Protein AF-A0A1A9GKU9-F1 (afdb_monomer)

Sequence (103 aa):
MLCWLGWIILSMVTTAPHPIGGAVARVHAALDDVAGTPAWSMSQGATADVLVEIARAEARLVELRSRALVQAELVAVQERNASPSVAVWHSNATRSTNWVCPY

Mean predicted aligned error: 10.18 Å

Radius of gyration: 21.8 Å; Cα contacts (8 Å, |Δi|>4): 24; chains: 1; bounding box: 37×66×69 Å

Structure (mmCIF, N/CA/C/O backbone):
data_AF-A0A1A9GKU9-F1
#
_entry.id   AF-A0A1A9GKU9-F1
#
loop_
_atom_site.group_PDB
_atom_site.id
_atom_site.type_symbol
_atom_site.label_atom_id
_atom_site.label_alt_id
_atom_site.label_comp_id
_atom_site.label_asym_id
_atom_site.label_entity_id
_atom_site.label_seq_id
_atom_site.pdbx_PDB_ins_code
_atom_site.Cartn_x
_atom_site.Cartn_y
_atom_site.Cartn_z
_atom_site.occupancy
_atom_site.B_iso_or_equiv
_atom_site.auth_seq_id
_atom_site.auth_comp_id
_atom_site.auth_asym_id
_atom_site.auth_atom_id
_atom_site.pdbx_PDB_model_num
ATOM 1 N N . MET A 1 1 ? 6.181 -36.052 -47.104 1.00 39.22 1 MET A N 1
ATOM 2 C CA . MET A 1 1 ? 7.450 -35.428 -46.674 1.00 39.22 1 MET A CA 1
ATOM 3 C C . MET A 1 1 ? 7.124 -33.995 -46.236 1.00 39.22 1 MET A C 1
ATOM 5 O O . MET A 1 1 ? 7.313 -33.071 -47.003 1.00 39.22 1 MET A O 1
ATOM 9 N N . LEU A 1 2 ? 6.291 -33.774 -45.207 1.00 48.00 2 LEU A N 1
ATOM 10 C CA . LEU A 1 2 ? 6.577 -33.897 -43.762 1.00 48.00 2 LEU A CA 1
ATOM 11 C C . LEU A 1 2 ? 7.864 -33.149 -43.384 1.00 48.00 2 LEU A C 1
ATOM 13 O O . LEU A 1 2 ? 8.911 -33.772 -43.418 1.00 48.00 2 LEU A O 1
ATOM 17 N N . CYS A 1 3 ? 7.757 -31.837 -43.103 1.00 41.00 3 CYS A N 1
ATOM 18 C CA . CYS A 1 3 ? 8.691 -31.044 -42.271 1.00 41.00 3 CYS A CA 1
ATOM 19 C C . CYS A 1 3 ? 8.256 -29.567 -42.037 1.00 41.00 3 CYS A C 1
ATOM 21 O O . CYS A 1 3 ? 9.097 -28.735 -41.721 1.00 41.00 3 CYS A O 1
ATOM 23 N N . TRP A 1 4 ? 6.974 -29.191 -42.190 1.00 45.25 4 TRP A N 1
ATOM 24 C CA . TRP A 1 4 ? 6.559 -27.768 -42.124 1.00 45.25 4 TRP A CA 1
ATOM 25 C C . TRP A 1 4 ? 5.423 -27.456 -41.133 1.00 45.25 4 TRP A C 1
ATOM 27 O O . TRP A 1 4 ? 4.702 -26.480 -41.294 1.00 45.25 4 TRP A O 1
ATOM 37 N N . LEU A 1 5 ? 5.246 -28.295 -40.104 1.00 50.12 5 LEU A N 1
ATOM 38 C CA . LEU A 1 5 ? 4.185 -28.152 -39.090 1.00 50.12 5 LEU A CA 1
ATOM 39 C C . LEU A 1 5 ? 4.694 -28.248 -37.640 1.00 50.12 5 LEU A C 1
ATOM 41 O O . LEU A 1 5 ? 3.954 -28.630 -36.741 1.00 50.12 5 LEU A O 1
ATOM 45 N N . GLY A 1 6 ? 5.950 -27.890 -37.376 1.00 51.28 6 GLY A N 1
ATOM 46 C CA . GLY A 1 6 ? 6.464 -27.869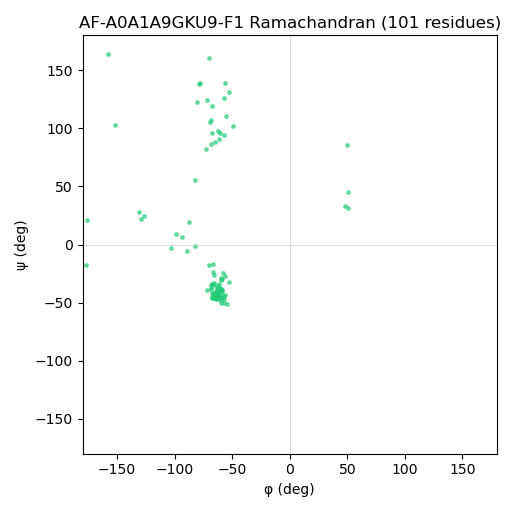 -36.008 1.00 51.28 6 GLY A CA 1
ATOM 47 C C . GLY A 1 6 ? 7.567 -26.844 -35.843 1.00 51.28 6 GLY A C 1
ATOM 48 O O . GLY A 1 6 ? 8.673 -27.109 -36.283 1.00 51.28 6 GLY A O 1
ATOM 49 N N . TRP A 1 7 ? 7.258 -25.688 -35.246 1.00 47.09 7 TRP A N 1
ATOM 50 C CA . TRP A 1 7 ? 8.028 -25.178 -34.096 1.00 47.09 7 TRP A CA 1
ATOM 51 C C . TRP A 1 7 ? 7.476 -23.873 -33.511 1.00 47.09 7 TRP A C 1
ATOM 53 O O . TRP A 1 7 ? 7.788 -23.564 -32.372 1.00 47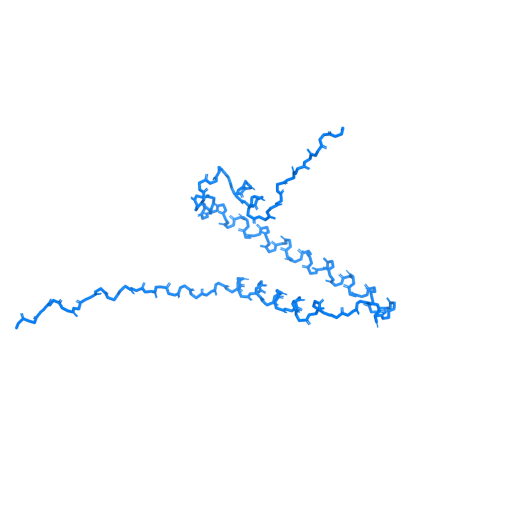.09 7 TRP A O 1
ATOM 63 N N . ILE A 1 8 ? 6.638 -23.089 -34.197 1.00 49.19 8 ILE A N 1
ATOM 64 C CA . ILE A 1 8 ? 6.164 -21.815 -33.614 1.00 49.19 8 ILE A CA 1
ATOM 65 C C . ILE A 1 8 ? 4.983 -22.070 -32.659 1.00 49.19 8 ILE A C 1
ATOM 67 O O . ILE A 1 8 ? 3.902 -21.505 -32.789 1.00 49.19 8 ILE A O 1
ATOM 71 N N . ILE A 1 9 ? 5.189 -22.942 -31.669 1.00 53.84 9 ILE A N 1
ATOM 72 C CA . ILE A 1 9 ? 4.561 -22.752 -30.369 1.00 53.84 9 ILE A CA 1
ATOM 73 C C . ILE A 1 9 ? 5.250 -21.508 -29.823 1.00 53.84 9 ILE A C 1
ATOM 75 O O . ILE A 1 9 ? 6.375 -21.562 -29.333 1.00 53.84 9 ILE A O 1
ATOM 79 N N . LEU A 1 10 ? 4.595 -20.366 -30.019 1.00 54.97 10 LEU A N 1
ATOM 80 C CA . LEU A 1 10 ? 4.868 -19.142 -29.292 1.00 54.97 10 LEU A CA 1
ATOM 81 C C . LEU A 1 10 ? 4.899 -19.530 -27.814 1.00 54.97 10 LEU A C 1
ATOM 83 O O . LEU A 1 10 ? 3.854 -19.795 -27.219 1.00 54.97 10 LEU A O 1
ATOM 87 N N . SER A 1 11 ? 6.102 -19.653 -27.257 1.00 52.69 11 SER A N 1
ATOM 88 C CA . SER A 1 11 ? 6.310 -19.844 -25.833 1.00 52.69 11 SER A CA 1
ATOM 89 C C . SER A 1 11 ? 5.650 -18.664 -25.135 1.00 52.69 11 SER A C 1
ATOM 91 O O . SER A 1 11 ? 6.245 -17.595 -25.010 1.00 52.69 11 SER A O 1
ATOM 93 N N . MET A 1 12 ? 4.399 -18.839 -24.706 1.00 48.56 12 MET A N 1
ATOM 94 C C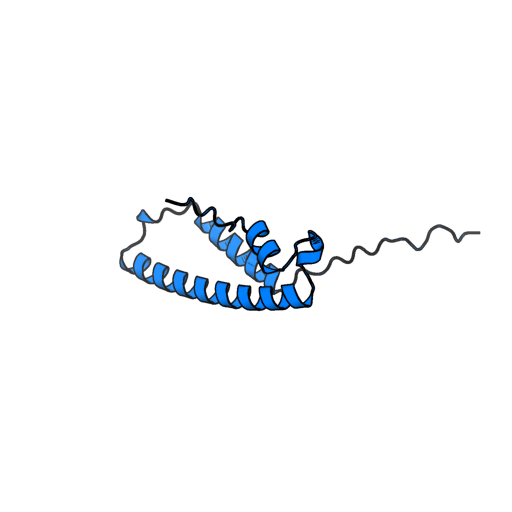A . MET A 1 12 ? 3.830 -18.020 -23.654 1.00 48.56 12 MET A CA 1
ATOM 95 C C . MET A 1 12 ? 4.699 -18.288 -22.435 1.00 48.56 12 MET A C 1
ATOM 97 O O . MET A 1 12 ? 4.484 -19.243 -21.693 1.00 48.56 12 MET A O 1
ATOM 101 N N . VAL A 1 13 ? 5.740 -17.475 -22.269 1.00 56.59 13 VAL A N 1
ATOM 102 C CA . VAL A 1 13 ? 6.441 -17.346 -21.002 1.00 56.59 13 VAL A CA 1
ATOM 103 C C . VAL A 1 13 ? 5.412 -16.740 -20.062 1.00 56.59 13 VAL A C 1
ATOM 105 O O . VAL A 1 13 ? 5.258 -15.525 -19.962 1.00 56.59 13 VAL A O 1
ATOM 108 N N . THR A 1 14 ? 4.632 -17.599 -19.414 1.00 49.44 14 THR A N 1
ATOM 109 C CA . THR A 1 14 ? 3.863 -17.212 -18.243 1.00 49.44 14 THR A CA 1
ATOM 110 C C . THR A 1 14 ? 4.894 -16.959 -17.155 1.00 49.44 14 THR A C 1
ATOM 112 O O . THR A 1 14 ? 5.277 -17.876 -16.429 1.00 49.44 14 THR A O 1
ATOM 115 N N . THR A 1 15 ? 5.429 -15.738 -17.098 1.00 60.53 15 THR A N 1
ATOM 116 C CA . THR A 1 15 ? 6.261 -15.309 -15.976 1.00 60.53 15 THR A CA 1
ATOM 117 C C . THR A 1 15 ? 5.430 -15.530 -14.725 1.00 60.53 15 THR A C 1
ATOM 119 O O . THR A 1 15 ? 4.404 -14.873 -14.540 1.00 60.53 15 THR A O 1
ATOM 122 N N . ALA A 1 16 ? 5.832 -16.500 -13.901 1.00 67.12 16 ALA A N 1
ATOM 123 C CA . ALA A 1 16 ? 5.172 -16.738 -12.631 1.00 67.12 16 ALA A CA 1
ATOM 124 C C . ALA A 1 16 ? 5.133 -15.404 -11.865 1.00 67.12 16 ALA A C 1
ATOM 126 O O . ALA A 1 16 ? 6.157 -14.709 -11.815 1.00 67.12 16 ALA A O 1
ATOM 127 N N . PRO A 1 17 ? 3.972 -14.997 -11.321 1.00 76.94 17 PRO A N 1
ATOM 128 C CA . PRO A 1 17 ? 3.855 -13.713 -10.654 1.00 76.94 17 PRO A CA 1
ATOM 129 C C . PRO A 1 17 ? 4.882 -13.638 -9.525 1.00 76.94 17 PRO A C 1
ATOM 131 O O . PRO A 1 17 ? 4.960 -14.524 -8.674 1.00 76.94 17 PRO A O 1
ATOM 134 N N . HIS A 1 18 ? 5.698 -12.582 -9.542 1.00 87.44 18 HIS A N 1
ATOM 135 C CA . HIS A 1 18 ? 6.748 -12.396 -8.549 1.00 87.44 18 HIS A CA 1
ATOM 136 C C . HIS A 1 18 ? 6.130 -12.411 -7.137 1.00 87.44 18 HIS A C 1
ATOM 138 O O . HIS A 1 18 ? 5.083 -11.784 -6.942 1.00 87.44 18 HIS A O 1
ATOM 144 N N . PRO A 1 19 ? 6.756 -13.049 -6.127 1.00 92.69 19 PRO A N 1
ATOM 145 C CA . PRO A 1 19 ? 6.182 -13.161 -4.782 1.00 92.69 19 PRO A CA 1
ATOM 146 C C . PRO A 1 19 ? 5.752 -11.823 -4.163 1.00 92.69 19 PRO A C 1
ATOM 148 O O . PRO A 1 19 ? 4.750 -11.765 -3.454 1.00 92.69 19 PRO A O 1
ATOM 151 N N . ILE A 1 20 ? 6.465 -10.735 -4.482 1.00 92.38 20 ILE A N 1
ATOM 152 C CA . ILE A 1 20 ? 6.092 -9.364 -4.086 1.00 92.38 20 ILE A CA 1
ATOM 153 C C . ILE A 1 20 ? 4.737 -8.953 -4.680 1.00 92.38 20 ILE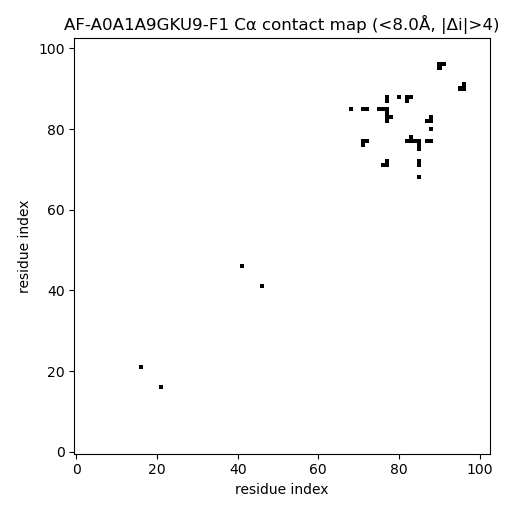 A C 1
ATOM 155 O O . ILE A 1 20 ? 3.895 -8.432 -3.955 1.00 92.38 20 ILE A O 1
ATOM 159 N N . GLY A 1 21 ? 4.495 -9.224 -5.966 1.00 92.56 21 GLY A N 1
ATOM 160 C CA . GLY A 1 21 ? 3.206 -8.945 -6.603 1.00 92.56 21 GLY A CA 1
ATOM 161 C C . GLY A 1 21 ? 2.073 -9.750 -5.966 1.00 92.56 21 GLY A C 1
ATOM 162 O O . GLY A 1 21 ? 1.017 -9.201 -5.668 1.00 92.56 21 GLY A O 1
ATOM 163 N N . GLY A 1 22 ? 2.324 -11.026 -5.654 1.00 93.25 22 GLY A N 1
ATOM 164 C CA . GLY A 1 22 ? 1.367 -11.861 -4.924 1.00 93.25 22 GLY A CA 1
ATOM 165 C C . GLY A 1 22 ? 1.078 -11.366 -3.501 1.00 93.25 22 GLY A C 1
ATOM 166 O O . GLY A 1 22 ? -0.054 -11.462 -3.035 1.00 93.25 22 GLY A O 1
ATOM 167 N N . ALA A 1 23 ? 2.073 -10.814 -2.802 1.00 93.94 23 ALA A N 1
ATOM 168 C CA . ALA A 1 23 ? 1.878 -10.227 -1.477 1.00 93.94 23 ALA A CA 1
ATOM 169 C C . ALA A 1 23 ? 1.009 -8.961 -1.525 1.00 93.94 23 ALA A C 1
ATOM 171 O O . ALA A 1 23 ? 0.079 -8.844 -0.731 1.00 93.94 23 ALA A O 1
ATOM 172 N N . VAL A 1 24 ? 1.261 -8.057 -2.478 1.00 94.81 24 VAL A N 1
ATOM 173 C CA . VAL A 1 24 ? 0.452 -6.838 -2.668 1.00 94.81 24 VAL A CA 1
ATOM 174 C C . VAL A 1 24 ? -0.987 -7.186 -3.060 1.00 94.81 24 VAL A C 1
ATOM 176 O O . VAL A 1 24 ? -1.922 -6.609 -2.513 1.00 94.81 24 VAL A O 1
ATOM 179 N N . ALA A 1 25 ? -1.184 -8.186 -3.925 1.00 94.50 25 ALA A N 1
ATOM 180 C CA . ALA A 1 25 ? -2.521 -8.661 -4.283 1.00 94.50 25 ALA A CA 1
ATOM 181 C C . ALA A 1 25 ? -3.318 -9.162 -3.064 1.00 94.50 25 ALA A C 1
ATOM 183 O O . ALA A 1 25 ? -4.505 -8.876 -2.950 1.00 94.50 25 ALA A O 1
ATOM 184 N N . ARG A 1 26 ? -2.667 -9.855 -2.117 1.00 95.19 26 ARG A N 1
ATOM 185 C CA . ARG A 1 26 ? -3.319 -10.289 -0.868 1.00 95.19 26 ARG A CA 1
ATOM 186 C C . ARG A 1 26 ? -3.696 -9.127 0.050 1.00 95.19 26 ARG A C 1
ATOM 188 O O . ARG A 1 26 ? -4.713 -9.219 0.723 1.00 95.19 26 ARG A O 1
ATOM 195 N N . VAL A 1 27 ? -2.902 -8.054 0.079 1.00 95.31 27 VAL A N 1
ATOM 196 C CA . VAL A 1 27 ? -3.261 -6.838 0.830 1.00 95.31 27 VAL A CA 1
ATOM 197 C C . VAL A 1 27 ? -4.524 -6.212 0.244 1.00 95.31 27 VAL A C 1
ATOM 199 O O . VAL A 1 27 ? -5.438 -5.907 0.999 1.00 95.31 27 VAL A O 1
ATOM 202 N N . HIS A 1 28 ? -4.608 -6.080 -1.084 1.00 95.06 28 HIS A N 1
ATOM 203 C CA . HIS A 1 28 ? -5.819 -5.576 -1.737 1.00 95.06 28 HIS A CA 1
ATOM 204 C C . HIS A 1 28 ? -7.040 -6.447 -1.445 1.00 95.06 28 HIS A C 1
ATOM 206 O O . HIS A 1 28 ? -8.045 -5.913 -0.997 1.00 95.06 28 HIS A O 1
ATOM 212 N N . ALA A 1 29 ? -6.921 -7.770 -1.583 1.00 96.88 29 ALA A N 1
ATOM 213 C CA . ALA A 1 29 ? -8.022 -8.683 -1.276 1.00 96.88 29 ALA A CA 1
ATOM 214 C C . ALA A 1 29 ? -8.529 -8.524 0.170 1.00 96.88 29 ALA A C 1
ATOM 216 O O . ALA A 1 29 ? -9.728 -8.419 0.393 1.00 96.88 29 ALA A O 1
ATOM 217 N N . ALA A 1 30 ? -7.623 -8.415 1.148 1.00 96.06 30 ALA A N 1
ATOM 218 C CA . ALA A 1 30 ? -8.008 -8.211 2.544 1.00 96.06 30 ALA A CA 1
ATOM 219 C C . ALA A 1 30 ? -8.699 -6.856 2.794 1.00 96.06 30 ALA A C 1
ATOM 221 O O . ALA A 1 30 ? -9.563 -6.763 3.663 1.00 96.06 30 ALA A O 1
ATOM 222 N N . LEU A 1 31 ? -8.321 -5.802 2.058 1.00 96.06 31 LEU A N 1
ATOM 223 C CA . LEU A 1 31 ? -8.987 -4.497 2.126 1.00 96.06 31 LEU A CA 1
ATOM 224 C C . LEU A 1 31 ? -10.371 -4.536 1.467 1.00 96.06 31 LEU A C 1
ATOM 226 O O . LEU A 1 31 ? -11.313 -3.949 1.999 1.00 96.06 31 LEU A O 1
ATOM 230 N N . ASP A 1 32 ? -10.500 -5.249 0.349 1.00 97.44 32 ASP A N 1
ATOM 231 C CA . ASP A 1 32 ? -11.772 -5.442 -0.347 1.00 97.44 32 ASP A CA 1
ATOM 232 C C . ASP A 1 32 ? -12.771 -6.210 0.536 1.00 97.44 32 ASP A C 1
ATOM 234 O O . ASP A 1 32 ? -13.936 -5.816 0.629 1.00 97.44 32 ASP A O 1
ATOM 238 N N . ASP A 1 33 ? -12.307 -7.231 1.267 1.00 96.50 33 ASP A N 1
ATOM 239 C CA . ASP A 1 33 ? -13.127 -8.026 2.195 1.00 96.50 33 ASP A CA 1
ATOM 240 C C . ASP A 1 33 ? -13.763 -7.177 3.312 1.00 96.50 33 ASP A C 1
ATOM 242 O O . ASP A 1 33 ? -14.853 -7.491 3.798 1.00 96.50 33 ASP A O 1
ATOM 246 N N . VAL A 1 34 ? -13.109 -6.085 3.725 1.00 94.56 34 VAL A N 1
ATOM 247 C CA . VAL A 1 34 ? -13.595 -5.204 4.802 1.00 94.56 34 VAL A CA 1
ATOM 248 C C . VAL A 1 34 ? -14.214 -3.901 4.301 1.00 94.56 34 VAL A C 1
ATOM 250 O O . VAL A 1 34 ? -14.741 -3.146 5.116 1.00 94.56 34 VAL A O 1
ATOM 253 N N . ALA A 1 35 ? -14.216 -3.635 2.992 1.00 93.62 35 ALA A N 1
ATOM 254 C CA . ALA A 1 35 ? -14.682 -2.367 2.423 1.00 93.62 35 ALA A CA 1
ATOM 255 C C . ALA A 1 35 ? -16.156 -2.050 2.748 1.00 93.62 35 ALA A C 1
ATOM 257 O O . ALA A 1 35 ? -16.540 -0.885 2.838 1.00 93.62 35 ALA A O 1
ATOM 258 N N . GLY A 1 36 ? -16.981 -3.084 2.944 1.00 92.25 36 GLY A N 1
ATOM 259 C CA . GLY A 1 36 ? -18.383 -2.950 3.354 1.00 92.25 36 GLY A CA 1
ATOM 260 C C . GLY A 1 36 ? -18.614 -2.926 4.870 1.00 92.25 36 GLY A C 1
ATOM 261 O O . GLY A 1 36 ? -19.752 -2.742 5.304 1.00 92.25 36 GLY A O 1
ATOM 262 N N . THR A 1 37 ? -17.575 -3.132 5.683 1.00 93.69 37 THR A N 1
ATOM 263 C CA . THR A 1 37 ? -17.705 -3.258 7.139 1.00 93.69 37 THR A CA 1
ATOM 264 C C . THR A 1 37 ? -17.818 -1.878 7.792 1.00 93.69 37 THR A C 1
ATOM 266 O O . THR A 1 37 ? -16.916 -1.052 7.640 1.00 93.69 37 THR A O 1
ATOM 269 N N . PRO A 1 38 ? -18.889 -1.590 8.555 1.00 91.50 38 PRO A N 1
ATOM 270 C CA . PRO A 1 38 ? -19.048 -0.275 9.159 1.00 91.50 38 PRO A CA 1
ATOM 271 C C . PRO A 1 38 ? -18.065 -0.034 10.314 1.00 91.50 38 PRO A C 1
ATOM 273 O O . PRO A 1 38 ? -18.072 -0.751 11.308 1.00 91.50 38 PRO A O 1
ATOM 276 N N . ALA A 1 39 ? -17.279 1.043 10.240 1.00 91.81 39 ALA A N 1
ATOM 277 C CA . ALA A 1 39 ? -16.330 1.408 11.298 1.00 91.81 39 ALA A CA 1
ATOM 278 C C . ALA A 1 39 ? -17.005 1.829 12.622 1.00 91.81 39 ALA A C 1
ATOM 280 O O . ALA A 1 39 ? -16.408 1.723 13.690 1.00 91.81 39 ALA A O 1
ATOM 281 N N . TRP A 1 40 ? -18.263 2.289 12.578 1.00 90.75 40 TRP A N 1
ATOM 282 C CA . TRP A 1 40 ? -18.984 2.773 13.763 1.00 90.75 40 TRP A CA 1
ATOM 283 C C . TRP A 1 40 ? -19.293 1.673 14.789 1.00 90.75 40 TRP A C 1
ATOM 285 O O . TRP A 1 40 ? -19.589 1.994 15.937 1.00 90.75 40 TRP A O 1
ATOM 295 N N . SER A 1 41 ? -19.219 0.391 14.407 1.00 91.44 41 SER A N 1
ATOM 296 C CA . SER A 1 41 ? -19.442 -0.733 15.324 1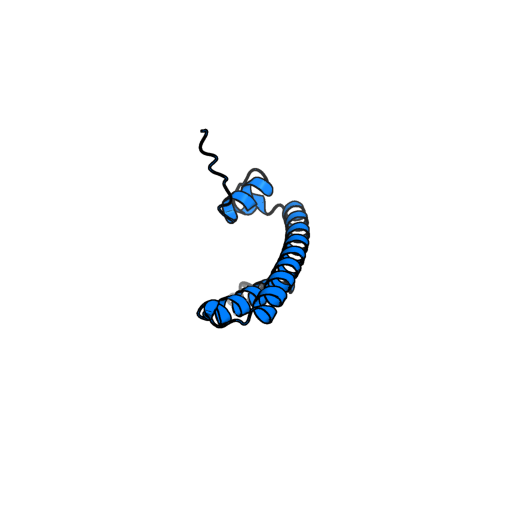.00 91.44 41 SER A CA 1
ATOM 297 C C . SER A 1 41 ? -18.208 -1.104 16.156 1.00 91.44 41 SER A C 1
ATOM 299 O O . SER A 1 41 ? -18.274 -2.033 16.960 1.00 91.44 41 SER A O 1
ATOM 301 N N . MET A 1 42 ? -17.071 -0.428 15.963 1.00 95.62 42 MET A N 1
ATOM 302 C CA . MET A 1 42 ? -15.846 -0.692 16.719 1.00 95.62 42 MET A CA 1
ATOM 303 C C . MET A 1 42 ? -15.897 -0.078 18.123 1.00 95.62 42 MET A C 1
ATOM 305 O O . MET A 1 42 ? -16.332 1.057 18.315 1.00 95.62 42 MET A O 1
ATOM 309 N N . SER A 1 43 ? -15.404 -0.818 19.120 1.00 97.19 43 SER A N 1
ATOM 310 C CA . SER A 1 43 ? -15.182 -0.272 20.463 1.00 97.19 43 SER A CA 1
ATOM 311 C C . SER A 1 43 ? -14.012 0.718 20.463 1.00 97.19 43 SER A C 1
ATOM 313 O O . SER A 1 43 ? -13.152 0.674 19.588 1.00 97.19 43 SER A O 1
ATOM 315 N N . GLN A 1 44 ? -13.923 1.581 21.478 1.00 97.50 44 GLN A N 1
ATOM 316 C CA . GLN A 1 44 ? -12.822 2.545 21.594 1.00 97.50 44 GLN A CA 1
ATOM 317 C C . GLN A 1 44 ? -11.437 1.872 21.585 1.00 97.50 44 GLN A C 1
ATOM 319 O O . GLN A 1 44 ? -10.538 2.344 20.892 1.00 97.50 44 GLN A O 1
ATOM 324 N N . GLY A 1 45 ? -11.278 0.765 22.322 1.00 98.06 45 GLY A N 1
ATOM 325 C CA . GLY A 1 45 ? -10.028 -0.002 22.354 1.00 98.06 45 GLY A CA 1
ATOM 326 C C . GLY A 1 45 ? -9.696 -0.612 20.994 1.00 98.06 45 GLY A C 1
ATOM 327 O O . GLY A 1 45 ? -8.600 -0.406 20.485 1.00 98.06 45 GLY A O 1
ATOM 328 N N . ALA A 1 46 ? -10.679 -1.252 20.349 1.00 96.31 46 ALA A N 1
ATOM 329 C CA . ALA A 1 46 ? -10.494 -1.822 19.017 1.00 96.31 46 ALA A CA 1
ATOM 330 C C . ALA A 1 46 ? -10.104 -0.754 17.982 1.00 96.31 46 ALA A C 1
ATOM 332 O O . ALA A 1 46 ? -9.249 -1.001 17.136 1.00 96.31 46 ALA A O 1
ATOM 333 N N . THR A 1 47 ? -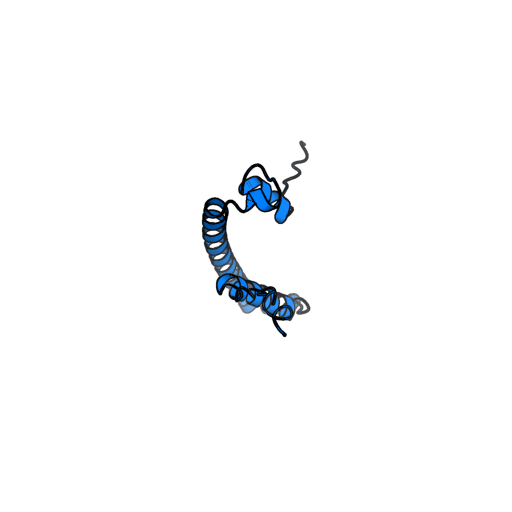10.694 0.442 18.058 1.00 97.38 47 THR A N 1
ATOM 334 C CA . THR A 1 47 ? -10.352 1.564 17.172 1.00 97.38 47 THR A CA 1
ATOM 335 C C . THR A 1 47 ? -8.919 2.041 17.389 1.00 97.38 47 THR A C 1
ATOM 337 O O . THR A 1 47 ? -8.198 2.244 16.415 1.00 97.38 47 THR A O 1
ATOM 340 N N . ALA A 1 48 ? -8.482 2.197 18.642 1.00 98.00 48 ALA A N 1
ATOM 341 C CA . ALA A 1 48 ? -7.114 2.614 18.945 1.00 98.00 48 ALA A CA 1
ATOM 342 C C . ALA A 1 48 ? -6.082 1.594 18.437 1.00 98.00 48 ALA A C 1
ATOM 344 O O . ALA A 1 48 ? -5.123 1.974 17.763 1.00 98.00 48 ALA A O 1
ATOM 345 N N . ASP A 1 49 ? -6.319 0.308 18.697 1.00 98.06 49 ASP A N 1
ATOM 346 C CA .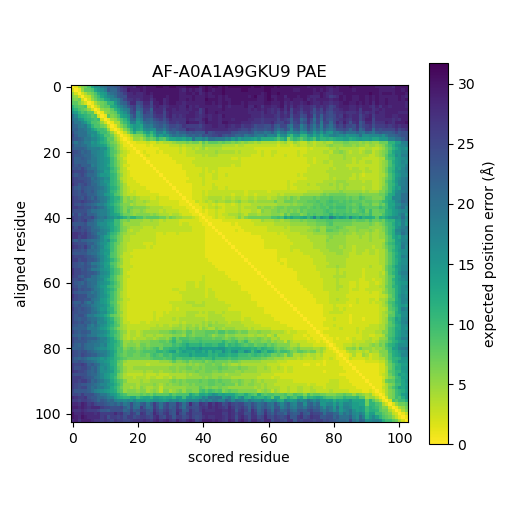 ASP A 1 49 ? -5.422 -0.770 18.276 1.00 98.06 49 ASP A CA 1
ATOM 347 C C . ASP A 1 49 ? -5.329 -0.858 16.746 1.00 98.06 49 ASP A C 1
ATOM 349 O O . ASP A 1 49 ? -4.232 -0.919 16.186 1.00 98.06 49 ASP A O 1
ATOM 353 N N . VAL A 1 50 ? -6.469 -0.782 16.048 1.00 97.12 50 VAL A N 1
ATOM 354 C CA . VAL A 1 50 ? -6.500 -0.815 14.578 1.00 97.12 50 VAL A CA 1
ATOM 355 C C . VAL A 1 50 ? -5.757 0.369 13.966 1.00 97.12 50 VAL A C 1
ATOM 357 O O . VAL A 1 50 ? -5.028 0.174 12.998 1.00 97.12 50 VAL A O 1
ATOM 360 N N . LEU A 1 51 ? -5.869 1.579 14.523 1.00 97.81 51 LEU A N 1
ATOM 361 C CA . LEU A 1 51 ? -5.130 2.739 14.009 1.00 97.81 51 LEU A CA 1
ATOM 362 C C . LEU A 1 51 ? -3.608 2.560 14.128 1.00 97.81 51 LEU A C 1
ATOM 364 O O . LEU A 1 51 ? -2.871 2.921 13.209 1.00 97.81 51 LEU A O 1
ATOM 368 N N . VAL A 1 52 ? -3.131 1.967 15.227 1.00 98.44 52 VAL A N 1
ATOM 369 C CA . VAL A 1 52 ? -1.702 1.659 15.405 1.00 98.44 52 VAL A CA 1
ATOM 370 C C . VAL A 1 52 ? -1.237 0.614 14.391 1.00 98.44 52 VAL A C 1
ATOM 372 O O . VAL A 1 52 ? -0.178 0.776 13.777 1.00 98.44 52 VAL A O 1
ATOM 375 N N . GLU A 1 53 ? -2.022 -0.441 14.180 1.00 97.88 53 GLU A N 1
ATOM 376 C CA . GLU A 1 53 ? -1.679 -1.488 13.214 1.00 97.88 53 GLU A CA 1
ATOM 377 C C . GLU A 1 53 ? -1.744 -0.999 11.762 1.00 97.88 53 GLU A C 1
ATOM 379 O O . GLU A 1 53 ? -0.881 -1.370 10.963 1.00 97.88 53 GLU A O 1
ATOM 384 N N . ILE A 1 54 ? -2.677 -0.102 11.425 1.00 97.12 54 ILE A N 1
ATOM 385 C CA . ILE A 1 54 ? -2.711 0.569 10.117 1.00 97.12 54 ILE A CA 1
ATOM 386 C C . ILE A 1 54 ? -1.415 1.354 9.900 1.00 97.12 54 ILE A C 1
ATOM 388 O O . ILE A 1 54 ? -0.742 1.134 8.894 1.00 97.12 54 ILE A O 1
ATOM 392 N N . ALA A 1 55 ? -0.996 2.185 10.858 1.00 97.88 55 ALA A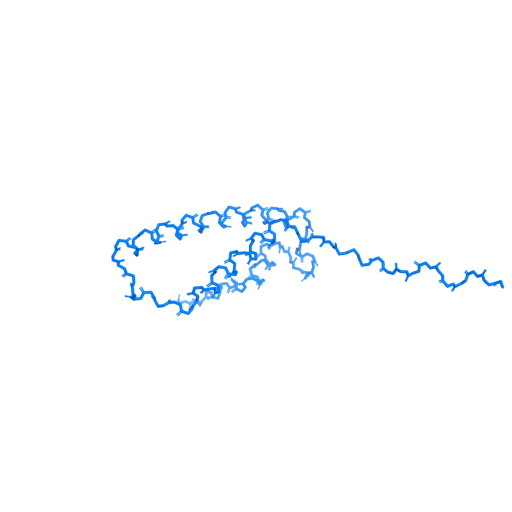 N 1
ATOM 393 C CA . ALA A 1 55 ? 0.242 2.959 10.730 1.00 97.88 55 ALA A CA 1
ATOM 394 C C . ALA A 1 55 ? 1.483 2.058 10.554 1.00 97.88 55 ALA A C 1
ATOM 396 O O . ALA A 1 55 ? 2.386 2.347 9.763 1.00 97.88 55 ALA A O 1
ATOM 397 N N . ARG A 1 56 ? 1.529 0.917 11.254 1.00 97.62 56 ARG A N 1
ATOM 398 C CA . ARG A 1 56 ? 2.595 -0.086 11.085 1.00 97.62 56 ARG A CA 1
ATOM 399 C C . ARG A 1 56 ? 2.557 -0.738 9.704 1.00 97.62 56 ARG A C 1
ATOM 401 O O . ARG A 1 56 ? 3.612 -0.946 9.098 1.00 97.62 56 ARG A O 1
ATOM 408 N N . ALA A 1 57 ? 1.370 -1.070 9.203 1.00 97.00 57 ALA A N 1
ATOM 409 C CA . ALA A 1 57 ? 1.197 -1.631 7.869 1.00 97.00 57 ALA A CA 1
ATOM 410 C C . ALA A 1 57 ? 1.623 -0.631 6.782 1.00 97.00 57 ALA A C 1
ATOM 412 O O . ALA A 1 57 ? 2.361 -1.007 5.869 1.00 97.00 57 ALA A O 1
ATOM 413 N N . GLU A 1 58 ? 1.253 0.643 6.920 1.00 96.88 58 GLU A N 1
ATOM 414 C CA . GLU A 1 58 ? 1.684 1.727 6.032 1.00 96.88 58 GLU A CA 1
ATOM 415 C C . GLU A 1 58 ? 3.210 1.846 5.983 1.00 96.88 58 GLU A C 1
ATOM 417 O O . GLU A 1 58 ? 3.785 1.863 4.894 1.00 96.88 58 GLU A O 1
ATOM 422 N N . ALA A 1 59 ? 3.889 1.830 7.134 1.00 97.88 59 ALA A N 1
ATOM 423 C CA . ALA A 1 59 ? 5.352 1.889 7.185 1.00 97.88 59 ALA A CA 1
ATOM 424 C C . ALA A 1 59 ? 6.015 0.727 6.418 1.00 97.88 59 ALA A C 1
ATOM 426 O O . ALA A 1 59 ? 6.989 0.926 5.685 1.00 97.88 59 ALA A O 1
ATOM 427 N N . ARG A 1 60 ? 5.459 -0.486 6.528 1.00 96.94 60 ARG A N 1
ATOM 428 C CA . ARG A 1 60 ? 5.938 -1.664 5.780 1.00 96.94 60 ARG A CA 1
ATOM 429 C C . ARG A 1 60 ? 5.678 -1.539 4.278 1.00 96.94 60 ARG A C 1
ATOM 431 O O . ARG A 1 60 ? 6.516 -1.948 3.479 1.00 96.94 60 ARG A O 1
ATOM 438 N N . LEU A 1 61 ? 4.539 -0.973 3.880 1.00 95.81 61 LEU A N 1
ATOM 439 C CA . LEU A 1 61 ? 4.229 -0.720 2.471 1.00 95.81 61 LEU A CA 1
ATOM 440 C C . LEU A 1 61 ? 5.137 0.365 1.875 1.00 95.81 61 LEU A C 1
ATOM 442 O O . LEU A 1 61 ? 5.565 0.227 0.728 1.00 95.81 61 LEU A O 1
ATOM 446 N N . VAL A 1 62 ? 5.477 1.401 2.646 1.00 96.31 62 VAL A N 1
ATOM 447 C CA . VAL A 1 62 ? 6.443 2.437 2.246 1.00 96.31 62 VAL A CA 1
ATOM 448 C C . VAL A 1 62 ? 7.826 1.834 2.015 1.00 96.31 62 VAL A C 1
ATOM 450 O O . VAL A 1 62 ? 8.426 2.087 0.973 1.00 96.31 62 VAL A O 1
ATOM 453 N N . GLU A 1 63 ? 8.318 0.997 2.930 1.00 96.75 63 GLU A N 1
ATOM 454 C CA . GLU A 1 63 ? 9.593 0.287 2.757 1.00 96.75 63 GLU A CA 1
ATOM 455 C C . GLU A 1 63 ? 9.599 -0.563 1.480 1.00 96.75 63 GLU A C 1
ATOM 457 O O . GLU A 1 63 ? 10.495 -0.423 0.639 1.00 96.75 63 GLU A O 1
ATOM 462 N N . LEU A 1 64 ? 8.559 -1.379 1.281 1.00 96.19 64 LEU A N 1
ATOM 463 C CA . LEU A 1 64 ? 8.430 -2.225 0.097 1.00 96.19 64 LEU A CA 1
ATOM 464 C C . LEU A 1 64 ? 8.398 -1.398 -1.196 1.00 96.19 64 LEU A C 1
ATOM 466 O O . LEU A 1 64 ? 9.048 -1.766 -2.181 1.00 96.19 64 LEU A O 1
ATOM 470 N N . ARG A 1 65 ? 7.672 -0.272 -1.192 1.00 94.69 65 ARG A N 1
ATOM 471 C CA . ARG A 1 65 ? 7.609 0.668 -2.319 1.00 94.69 65 ARG A CA 1
ATOM 472 C C . ARG A 1 65 ? 8.977 1.261 -2.625 1.00 94.69 65 ARG A C 1
ATOM 474 O O . ARG A 1 65 ? 9.350 1.298 -3.793 1.00 94.69 65 ARG A O 1
ATOM 481 N N . SER A 1 66 ? 9.738 1.668 -1.612 1.00 95.44 66 SER A N 1
ATOM 482 C CA . SER A 1 66 ? 11.092 2.202 -1.797 1.00 95.44 66 SER A CA 1
ATOM 483 C C . SER A 1 66 ? 12.005 1.190 -2.487 1.00 95.44 66 SER A C 1
ATOM 485 O O . SER A 1 66 ? 12.656 1.529 -3.474 1.00 95.44 66 SER A O 1
ATOM 487 N N . ARG A 1 67 ? 11.991 -0.082 -2.063 1.00 95.62 67 ARG A N 1
ATOM 488 C CA . ARG A 1 67 ? 12.762 -1.130 -2.757 1.00 95.62 67 ARG A CA 1
ATOM 489 C C . ARG A 1 67 ? 12.295 -1.343 -4.199 1.00 95.62 67 ARG A C 1
ATOM 491 O O . ARG A 1 67 ? 13.117 -1.545 -5.089 1.00 95.62 67 ARG A O 1
ATOM 498 N N . ALA A 1 68 ? 10.983 -1.309 -4.435 1.00 94.25 68 ALA A N 1
ATOM 499 C CA . ALA A 1 68 ? 10.421 -1.460 -5.774 1.00 94.25 68 ALA A CA 1
ATOM 500 C C . ALA A 1 68 ? 10.784 -0.285 -6.697 1.00 94.25 68 ALA A C 1
ATOM 502 O O . ALA A 1 68 ? 11.006 -0.506 -7.884 1.00 94.25 68 ALA A O 1
ATOM 503 N N . LEU A 1 69 ? 10.890 0.936 -6.165 1.00 94.44 69 LEU A N 1
ATOM 504 C CA . LEU A 1 69 ? 11.347 2.113 -6.908 1.00 94.44 69 LEU A CA 1
ATOM 505 C C . LEU A 1 69 ? 12.826 2.009 -7.296 1.00 94.44 69 LEU A C 1
ATOM 507 O O . LEU A 1 69 ? 13.164 2.279 -8.443 1.00 94.44 69 LEU A O 1
ATOM 511 N N . VAL A 1 70 ? 13.686 1.528 -6.394 1.00 95.50 70 VAL A N 1
ATOM 512 C CA . VAL A 1 70 ? 15.093 1.240 -6.732 1.00 95.50 70 VAL A CA 1
ATOM 513 C C . VAL A 1 70 ? 15.172 0.205 -7.856 1.00 95.50 70 VAL A C 1
ATOM 515 O O . VAL A 1 70 ? 15.885 0.398 -8.837 1.00 95.50 70 VAL A O 1
ATOM 518 N N . GLN A 1 71 ? 14.386 -0.873 -7.772 1.00 94.88 71 GLN A N 1
ATOM 519 C CA . GLN A 1 71 ? 14.332 -1.865 -8.847 1.00 94.88 71 GLN A CA 1
ATOM 520 C C . GLN A 1 71 ? 13.792 -1.273 -10.157 1.00 94.88 71 GLN A C 1
ATOM 522 O O . GLN A 1 71 ? 14.276 -1.631 -11.227 1.00 94.88 71 GLN A O 1
ATOM 527 N N . ALA A 1 72 ? 12.801 -0.384 -10.084 1.00 93.06 72 ALA A N 1
ATOM 528 C CA . ALA A 1 72 ? 12.222 0.295 -11.238 1.00 93.06 72 ALA A CA 1
ATOM 529 C C . ALA A 1 72 ? 13.254 1.141 -11.998 1.00 93.06 72 ALA A C 1
ATOM 531 O O . ALA A 1 72 ? 13.223 1.147 -13.229 1.00 93.06 72 ALA A O 1
ATOM 532 N N . GLU A 1 73 ? 14.175 1.797 -11.287 1.00 93.12 73 GLU A N 1
ATOM 533 C CA . GLU A 1 73 ? 15.316 2.496 -11.894 1.00 93.12 73 GLU A CA 1
ATOM 534 C C . GLU A 1 73 ? 16.279 1.516 -12.567 1.00 93.12 73 GLU A C 1
ATOM 536 O O . GLU A 1 73 ? 16.641 1.718 -13.725 1.00 93.12 73 GLU A O 1
ATOM 541 N N . LEU A 1 74 ? 16.623 0.413 -11.892 1.00 94.19 74 LEU A N 1
ATOM 542 C CA . LEU A 1 74 ? 17.539 -0.602 -12.429 1.00 94.19 74 LEU A CA 1
ATOM 543 C C . LEU A 1 74 ? 17.029 -1.266 -13.716 1.00 94.19 74 LEU A C 1
ATOM 545 O O . LEU A 1 74 ? 17.831 -1.621 -14.576 1.00 94.19 74 LEU A O 1
ATOM 549 N N . VAL A 1 75 ? 15.712 -1.446 -13.854 1.00 95.12 75 VAL A N 1
ATOM 550 C CA . VAL A 1 75 ? 15.091 -2.054 -15.049 1.00 95.12 75 VAL A CA 1
ATOM 551 C C . VAL A 1 75 ? 14.530 -1.028 -16.032 1.00 95.12 75 VAL A C 1
ATOM 553 O O . VAL A 1 75 ? 13.811 -1.410 -16.955 1.00 95.12 75 VAL A O 1
ATOM 556 N N . ALA A 1 76 ? 14.813 0.259 -15.817 1.00 92.06 76 ALA A N 1
ATOM 557 C CA . ALA A 1 76 ? 14.357 1.363 -16.653 1.00 92.06 76 ALA A CA 1
ATOM 558 C C . ALA A 1 76 ? 12.837 1.348 -16.938 1.00 92.06 76 ALA A C 1
ATOM 560 O O . ALA A 1 76 ? 12.390 1.558 -18.068 1.00 92.06 76 ALA A O 1
ATOM 561 N N . VAL A 1 77 ? 12.002 1.111 -15.915 1.00 91.62 77 VAL A N 1
ATOM 562 C CA . VAL A 1 77 ? 10.543 0.938 -16.094 1.00 91.62 77 VAL A CA 1
ATOM 563 C C . VAL A 1 77 ? 9.870 2.129 -16.792 1.00 91.62 77 VAL A C 1
ATOM 565 O O . VAL A 1 77 ? 8.844 1.959 -17.457 1.00 91.62 77 VAL A O 1
ATOM 568 N N . GLN A 1 78 ? 10.446 3.327 -16.658 1.00 89.69 78 GLN A N 1
ATOM 569 C CA . GLN A 1 78 ? 9.975 4.557 -17.291 1.00 89.69 78 GLN A CA 1
ATOM 570 C C . GLN A 1 78 ? 9.932 4.454 -18.823 1.00 89.69 78 GLN A C 1
ATOM 572 O O . GLN A 1 78 ? 9.057 5.056 -19.453 1.00 89.69 78 GLN A O 1
ATOM 577 N N . GLU A 1 79 ? 10.804 3.640 -19.425 1.00 89.25 79 GLU A N 1
ATOM 578 C CA . GLU A 1 79 ? 10.878 3.453 -20.877 1.00 89.25 79 GLU A CA 1
ATOM 579 C C . GLU A 1 79 ? 9.620 2.786 -21.438 1.00 89.25 79 GLU A C 1
ATOM 581 O O . GLU A 1 79 ? 9.231 3.073 -22.569 1.00 89.25 79 GLU A O 1
ATOM 586 N N . ARG A 1 80 ? 8.898 1.993 -20.627 1.00 86.06 80 ARG A N 1
ATOM 587 C CA . ARG A 1 80 ? 7.638 1.346 -21.048 1.00 86.06 80 ARG A CA 1
ATOM 588 C C . ARG A 1 80 ? 6.576 2.344 -21.514 1.00 86.06 80 ARG A C 1
ATOM 590 O O . ARG A 1 80 ? 5.683 1.954 -22.255 1.00 86.06 80 ARG A O 1
ATOM 597 N N . ASN A 1 81 ? 6.652 3.597 -21.062 1.00 82.56 81 ASN A N 1
ATOM 598 C CA . ASN A 1 81 ? 5.701 4.658 -21.403 1.00 82.56 81 ASN A CA 1
ATOM 599 C C . ASN A 1 81 ? 6.403 5.934 -21.897 1.00 82.56 81 ASN A C 1
ATOM 601 O O . ASN A 1 81 ? 5.838 7.018 -21.758 1.00 82.56 81 ASN A O 1
ATOM 605 N N . ALA A 1 82 ? 7.646 5.826 -22.389 1.00 87.00 82 ALA A N 1
ATOM 606 C CA . ALA A 1 82 ? 8.480 6.967 -22.790 1.00 87.00 82 ALA A CA 1
ATOM 607 C C . ALA A 1 82 ? 8.531 8.096 -21.735 1.00 87.00 82 ALA A C 1
ATOM 609 O O . ALA A 1 82 ? 8.581 9.283 -22.059 1.00 87.00 82 ALA A O 1
ATOM 610 N N . SER A 1 83 ? 8.471 7.733 -20.451 1.00 88.75 83 SER A N 1
ATOM 611 C CA . SER A 1 83 ? 8.526 8.702 -19.363 1.00 88.75 83 SER A CA 1
ATOM 612 C C . SER A 1 83 ? 9.976 9.138 -19.124 1.00 88.75 83 SER A C 1
ATOM 614 O O . SER A 1 83 ? 10.865 8.289 -19.107 1.00 88.75 83 SER A O 1
ATOM 616 N N . PRO A 1 84 ? 10.236 10.437 -18.892 1.00 88.94 84 PRO A N 1
ATOM 617 C CA . PRO A 1 84 ? 11.596 10.973 -18.792 1.00 88.94 84 PRO A CA 1
ATOM 618 C C . PRO A 1 84 ? 12.349 10.526 -17.528 1.00 88.94 84 PRO A C 1
ATOM 620 O O . PRO A 1 84 ? 13.568 10.643 -17.466 1.00 88.94 84 PRO A O 1
ATOM 623 N N . SER A 1 85 ? 11.646 10.027 -16.508 1.00 89.12 85 SER A N 1
ATOM 624 C CA . SER A 1 85 ? 12.246 9.441 -15.306 1.00 89.12 85 SER A CA 1
ATOM 625 C C . SER A 1 85 ? 11.268 8.499 -14.602 1.00 89.12 85 SER A C 1
ATOM 627 O O . SER A 1 85 ? 10.055 8.568 -14.830 1.00 89.12 85 SER A O 1
ATOM 629 N N . VAL A 1 86 ? 11.780 7.648 -13.703 1.00 91.38 86 VAL A N 1
ATOM 630 C CA . VAL A 1 86 ? 10.949 6.791 -12.835 1.00 91.38 86 VAL A CA 1
ATOM 631 C C . VAL A 1 86 ? 10.027 7.628 -11.953 1.00 91.38 86 VAL A C 1
ATOM 633 O O . VAL A 1 86 ? 8.865 7.274 -11.794 1.00 91.38 86 VAL A O 1
ATOM 636 N N . ALA A 1 87 ? 10.493 8.765 -11.432 1.00 89.12 87 ALA A N 1
ATOM 637 C CA . ALA A 1 87 ? 9.670 9.659 -10.619 1.00 89.12 87 ALA A CA 1
ATOM 638 C C . ALA A 1 87 ? 8.470 10.223 -11.402 1.00 89.12 87 ALA A C 1
ATOM 640 O O . ALA A 1 87 ? 7.347 10.224 -10.889 1.00 89.12 87 ALA A O 1
ATOM 641 N N . VAL A 1 88 ? 8.686 10.653 -12.652 1.00 89.25 88 VAL A N 1
ATOM 642 C CA . VAL A 1 88 ? 7.610 11.145 -13.530 1.00 89.25 88 VAL A CA 1
ATOM 643 C C . VAL A 1 88 ? 6.663 10.010 -13.907 1.00 89.25 88 VAL A C 1
ATOM 645 O O . VAL A 1 88 ? 5.448 10.160 -13.772 1.00 89.25 88 VAL A O 1
ATOM 648 N N . TRP A 1 89 ? 7.205 8.854 -14.302 1.00 93.00 89 TRP A N 1
ATOM 649 C CA . TRP A 1 89 ? 6.409 7.660 -14.592 1.00 93.00 89 TRP A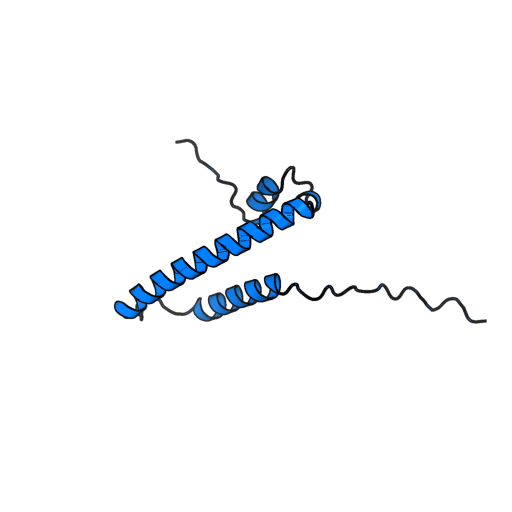 CA 1
ATOM 650 C C . TRP A 1 89 ? 5.509 7.286 -13.410 1.00 93.00 89 TRP A C 1
ATOM 652 O O . TRP A 1 89 ? 4.301 7.128 -13.567 1.00 93.00 89 TRP A O 1
ATOM 662 N N . HIS A 1 90 ? 6.091 7.183 -12.219 1.00 91.31 90 HIS A N 1
ATOM 663 C CA . HIS A 1 90 ? 5.409 6.746 -11.012 1.00 91.31 90 HIS A CA 1
ATOM 664 C C . HIS A 1 90 ? 4.343 7.750 -10.559 1.00 91.31 90 HIS A C 1
ATOM 666 O O . HIS A 1 90 ? 3.230 7.346 -10.230 1.00 91.31 90 HIS A O 1
ATOM 672 N N . SER A 1 91 ? 4.641 9.053 -10.609 1.00 88.94 91 SER A N 1
ATOM 673 C CA . SER A 1 91 ? 3.674 10.106 -10.265 1.00 88.94 91 SER A CA 1
ATOM 674 C C . SER A 1 91 ? 2.463 10.091 -11.198 1.00 88.94 91 SER A C 1
ATOM 676 O O . SER A 1 91 ? 1.327 10.191 -10.731 1.00 88.94 91 SER A O 1
ATOM 678 N N . ASN A 1 92 ? 2.695 9.900 -12.501 1.00 88.06 92 ASN A N 1
ATOM 679 C CA . ASN A 1 92 ? 1.630 9.766 -13.493 1.00 88.06 92 ASN A CA 1
ATOM 680 C C . ASN A 1 92 ? 0.825 8.476 -13.271 1.00 88.06 92 ASN A C 1
ATOM 682 O O . ASN A 1 92 ? -0.405 8.514 -13.235 1.00 88.06 92 ASN A O 1
ATOM 686 N N . ALA A 1 93 ? 1.508 7.347 -13.057 1.00 87.44 93 ALA A N 1
ATOM 687 C CA . ALA A 1 93 ? 0.883 6.042 -12.856 1.00 87.44 93 ALA A CA 1
ATOM 688 C C . ALA A 1 93 ? -0.009 5.993 -11.606 1.00 87.44 93 ALA A C 1
ATOM 690 O O . ALA A 1 93 ? -1.063 5.359 -11.632 1.00 87.44 93 ALA A O 1
ATOM 691 N N . THR A 1 94 ? 0.361 6.685 -10.523 1.00 87.69 94 THR A N 1
ATOM 692 C CA . THR A 1 94 ? -0.464 6.745 -9.305 1.00 87.69 94 THR A CA 1
ATOM 693 C C . THR A 1 94 ? -1.398 7.949 -9.257 1.00 87.69 94 THR A C 1
ATOM 695 O O . THR A 1 94 ? -2.016 8.175 -8.219 1.00 87.69 94 THR A O 1
ATOM 698 N N . ARG A 1 95 ? -1.497 8.740 -10.338 1.00 80.94 95 ARG A N 1
ATOM 699 C CA . ARG A 1 95 ? -2.254 10.007 -10.377 1.00 80.94 95 ARG A CA 1
ATOM 700 C C . ARG A 1 95 ? -1.895 10.948 -9.217 1.00 80.94 95 ARG A C 1
ATOM 702 O O . ARG A 1 95 ? -2.719 11.728 -8.757 1.00 80.94 95 ARG A O 1
ATOM 709 N N . SER A 1 96 ? -0.644 10.884 -8.762 1.00 73.38 96 SER A N 1
ATOM 710 C CA . SER A 1 96 ? -0.088 11.761 -7.727 1.00 73.38 96 SER A CA 1
ATOM 711 C C . SER A 1 96 ? 0.482 13.047 -8.330 1.00 73.38 96 SER A C 1
ATOM 713 O O . SER A 1 96 ? 1.310 13.709 -7.704 1.00 73.38 96 SER A O 1
ATOM 715 N N . THR A 1 97 ? 0.077 13.397 -9.557 1.00 65.12 97 THR A N 1
ATOM 716 C CA . THR A 1 97 ? 0.364 14.696 -10.162 1.00 65.12 97 THR A CA 1
ATOM 717 C C . THR A 1 97 ? -0.274 15.752 -9.277 1.00 65.12 97 THR A C 1
ATOM 719 O O . THR A 1 97 ? -1.480 15.986 -9.332 1.00 65.12 97 THR A O 1
ATOM 722 N N . ASN A 1 98 ? 0.540 16.314 -8.393 1.00 52.38 98 ASN A N 1
ATOM 723 C CA . ASN A 1 98 ? 0.147 17.360 -7.479 1.00 52.38 98 ASN A CA 1
ATOM 724 C C . ASN A 1 98 ? -0.280 18.575 -8.312 1.00 52.38 98 ASN A C 1
ATOM 726 O O . ASN A 1 98 ? 0.562 19.332 -8.792 1.00 52.38 98 ASN A O 1
ATOM 730 N N . TRP A 1 99 ? -1.585 18.732 -8.531 1.00 46.25 99 TRP A N 1
ATOM 731 C CA . TRP A 1 99 ? -2.163 19.997 -8.962 1.00 46.25 99 TRP A CA 1
ATOM 732 C C . TRP A 1 99 ? -2.113 20.932 -7.754 1.00 46.25 99 TRP A C 1
ATOM 734 O O . TRP A 1 99 ? -3.081 21.068 -7.007 1.00 46.25 99 TRP A O 1
ATOM 744 N N . VAL A 1 100 ? -0.955 21.553 -7.531 1.00 59.41 100 VAL A N 1
ATOM 745 C CA . VAL A 1 100 ? -0.884 22.717 -6.650 1.00 59.41 100 VAL A CA 1
ATOM 746 C C . VAL A 1 100 ? -1.605 23.838 -7.382 1.00 59.41 100 VAL A C 1
ATOM 748 O O . VAL A 1 100 ? -1.095 24.383 -8.358 1.00 59.41 100 VAL A O 1
ATOM 751 N N . CYS A 1 101 ? -2.818 24.153 -6.938 1.00 36.16 101 CYS A N 1
ATOM 752 C CA . CYS A 1 101 ? -3.463 25.407 -7.287 1.00 36.16 101 CYS A CA 1
ATOM 753 C C . CYS A 1 101 ? -2.646 26.518 -6.605 1.00 36.16 101 CYS A C 1
ATOM 755 O O . CYS A 1 101 ? -2.518 26.472 -5.378 1.00 36.16 101 CYS A O 1
ATOM 757 N N . PRO A 1 102 ? -2.047 27.469 -7.342 1.00 56.72 102 PRO A N 1
ATOM 758 C CA . PRO A 1 102 ? -1.436 28.624 -6.711 1.00 56.72 102 PRO A CA 1
ATOM 759 C C . PRO A 1 102 ? -2.574 29.462 -6.122 1.00 56.72 102 PRO A C 1
ATOM 761 O O . PRO A 1 102 ? -3.364 30.045 -6.866 1.00 56.72 102 PRO A O 1
ATOM 764 N N . TYR A 1 103 ? -2.698 29.440 -4.797 1.00 48.53 103 TYR A N 1
ATOM 765 C CA . TYR A 1 103 ? -3.323 30.537 -4.066 1.00 48.53 103 TYR A CA 1
ATOM 766 C C . TYR A 1 103 ? -2.268 31.612 -3.837 1.00 48.53 103 TYR A C 1
ATOM 768 O O . TYR A 1 103 ? -1.143 31.236 -3.431 1.00 48.53 103 TYR A O 1
#

pLDDT: mean 83.76, std 18.25, range [36.16, 98.44]

Organism: NCBI:txid1300347

Solvent-accessible surface area (backbone atoms only — not comparable to full-atom values): 6477 Å² total; per-residue (Å²): 135,89,85,89,86,82,73,87,70,76,77,78,77,74,72,72,78,51,70,68,58,55,51,53,52,52,53,51,51,58,50,59,75,45,69,83,59,69,74,85,78,54,51,74,66,57,48,56,52,48,53,54,51,48,55,53,50,51,54,53,50,51,54,53,47,53,55,50,49,55,50,35,57,77,69,46,54,18,60,84,72,74,32,96,36,53,69,57,34,50,28,58,74,68,67,59,66,77,79,74,74,88,124

Secondary structure (DSSP, 8-state):
---SS-S--------PPPHHHHHHHHHHHHHHHHTTS-GGG--HHHHHHHHHHHHHHHHHHHHHHHHHHHHHHHTTGGGGGT-SSHHHHHHHHTT--------

Foldseek 3Di:
DDDDPDDPPPPPPPPPPDVLNVVVVVVVVVCVVCVPPDPVPDDPVRVVVVVVVVVVVVVVVVVSVVVVLVVCQVVVVCVVPVHPDSVRVVCVVVVVPPPPDDD